Protein AF-A0A3B5LN73-F1 (afdb_monomer)

pLDDT: mean 89.38, std 9.41, range [66.75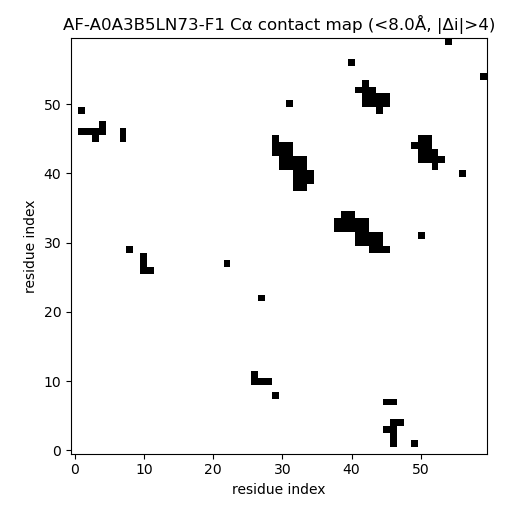, 98.44]

Foldseek 3Di:
DDDQDPDDDDAPDPPDDDVHDDDDPPNQVQWDFDDDPHGDFIWGDRDPPDTGGDPVVPPD

Solvent-accessible surface area (backbone atoms only — not comparable to full-atom values): 4247 Å² total; per-residue (Å²): 129,91,66,74,60,96,84,65,93,82,56,82,87,74,94,73,83,74,92,68,76,86,78,62,90,70,53,60,75,37,67,38,80,40,68,87,92,53,79,79,44,63,34,36,51,68,39,99,87,45,71,48,63,60,54,68,76,80,78,88

Organism: NCBI:txid32473

Structure (mmCIF, N/CA/C/O backbone):
data_AF-A0A3B5LN73-F1
#
_entry.id   AF-A0A3B5LN73-F1
#
loop_
_atom_site.group_PDB
_atom_site.id
_atom_site.type_symbol
_atom_site.label_atom_id
_atom_site.label_alt_id
_atom_site.label_comp_id
_atom_site.label_asym_id
_atom_site.label_entity_id
_atom_site.label_seq_id
_atom_site.pdbx_PDB_ins_code
_atom_site.Cartn_x
_atom_site.Cartn_y
_atom_site.Cartn_z
_atom_site.occupancy
_atom_site.B_iso_or_equiv
_atom_site.auth_seq_id
_atom_site.auth_comp_id
_atom_site.auth_asym_id
_atom_site.auth_atom_id
_atom_site.pdbx_PDB_model_num
ATOM 1 N N . MET A 1 1 ? -20.581 -8.707 -8.553 1.00 67.88 1 MET A N 1
ATOM 2 C CA . MET A 1 1 ? -20.841 -7.249 -8.534 1.00 67.88 1 MET A CA 1
ATOM 3 C C . MET A 1 1 ? -20.089 -6.668 -7.345 1.00 67.88 1 MET A C 1
ATOM 5 O O . MET A 1 1 ? -20.137 -7.292 -6.290 1.00 67.88 1 MET A O 1
ATOM 9 N N . MET A 1 2 ? -19.360 -5.562 -7.512 1.00 69.12 2 MET A N 1
ATOM 10 C CA . MET A 1 2 ? -18.587 -4.938 -6.430 1.00 69.12 2 MET A CA 1
ATOM 11 C C . MET A 1 2 ? -19.543 -4.472 -5.324 1.00 69.12 2 MET A C 1
ATOM 13 O O . MET A 1 2 ? -20.331 -3.554 -5.534 1.00 69.12 2 MET A O 1
ATOM 17 N N . ARG A 1 3 ? -19.524 -5.140 -4.166 1.00 79.00 3 ARG A N 1
ATOM 18 C CA . ARG A 1 3 ? -20.299 -4.715 -2.996 1.00 79.00 3 ARG A CA 1
ATOM 19 C C . ARG A 1 3 ? -19.498 -3.664 -2.245 1.00 79.00 3 ARG A C 1
ATOM 21 O O . ARG A 1 3 ? -18.416 -3.962 -1.754 1.00 79.00 3 ARG A O 1
ATOM 28 N N . LEU A 1 4 ? -20.001 -2.440 -2.185 1.00 72.44 4 LEU A N 1
ATOM 29 C CA . LEU A 1 4 ? -19.440 -1.393 -1.335 1.00 72.44 4 LEU A CA 1
ATOM 30 C C . LEU A 1 4 ? -20.060 -1.531 0.058 1.00 72.44 4 LEU A C 1
ATOM 32 O O . LEU A 1 4 ? -21.283 -1.542 0.194 1.00 72.44 4 LEU A O 1
ATOM 36 N N . HIS A 1 5 ? -19.220 -1.690 1.078 1.00 76.44 5 HIS A N 1
ATOM 37 C CA . HIS A 1 5 ? -19.664 -1.781 2.467 1.00 76.44 5 HIS A CA 1
ATOM 38 C C . HIS A 1 5 ? -19.921 -0.383 3.037 1.00 76.44 5 HIS A C 1
ATOM 40 O O . HIS A 1 5 ? -19.187 0.554 2.744 1.00 76.44 5 HIS A O 1
ATOM 46 N N . SER A 1 6 ? -20.933 -0.246 3.897 1.00 79.44 6 SER A N 1
ATOM 47 C CA . SER A 1 6 ? -21.300 1.030 4.538 1.00 79.44 6 SER A CA 1
ATOM 48 C C . SER A 1 6 ? -20.270 1.535 5.563 1.00 79.44 6 SER A C 1
ATOM 50 O O . SER A 1 6 ? -20.378 2.663 6.030 1.00 79.44 6 SER A O 1
ATOM 52 N N . ILE A 1 7 ? -19.285 0.704 5.916 1.00 87.25 7 ILE A N 1
ATOM 53 C CA . ILE A 1 7 ? -18.182 1.005 6.836 1.00 87.25 7 ILE A CA 1
ATOM 54 C C . ILE A 1 7 ? -16.860 1.081 6.056 1.00 87.2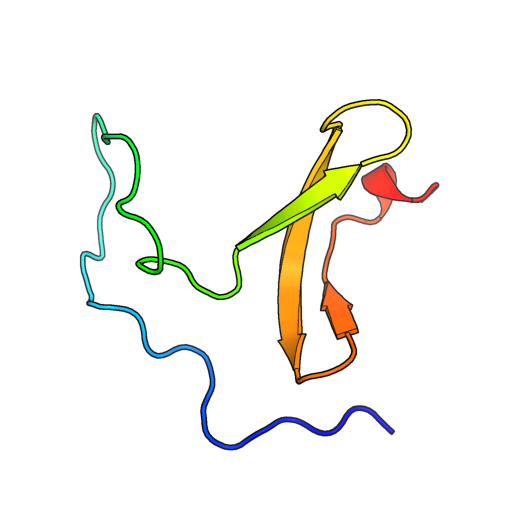5 7 ILE A C 1
ATOM 56 O O . ILE A 1 7 ? -16.088 0.128 6.003 1.00 87.25 7 ILE A O 1
ATOM 60 N N . CYS A 1 8 ? -16.598 2.206 5.394 1.00 91.06 8 CYS A N 1
ATOM 61 C CA . CYS A 1 8 ? -15.354 2.441 4.656 1.00 91.06 8 CYS A CA 1
ATOM 62 C C . CYS A 1 8 ? -14.874 3.889 4.828 1.00 91.06 8 CYS A C 1
ATOM 64 O O . CYS A 1 8 ? -15.681 4.782 5.075 1.00 91.06 8 CYS A O 1
ATOM 66 N N . GLY A 1 9 ? -13.569 4.135 4.664 1.00 90.12 9 GLY A N 1
ATOM 67 C CA . GLY A 1 9 ? -13.027 5.498 4.581 1.00 90.12 9 GLY A CA 1
ATOM 68 C C . GLY A 1 9 ? -13.126 6.325 5.869 1.00 90.12 9 GLY A C 1
ATOM 69 O O . GLY A 1 9 ? -13.297 7.537 5.795 1.00 90.12 9 GLY A O 1
ATOM 70 N N . GLN A 1 10 ? -13.025 5.693 7.042 1.00 88.81 10 GLN A N 1
ATOM 71 C CA . GLN A 1 10 ? -13.084 6.362 8.350 1.00 88.81 10 GLN A CA 1
ATOM 72 C C . GLN A 1 10 ? -11.716 6.330 9.064 1.00 88.81 10 GLN A C 1
ATOM 74 O O . GLN A 1 10 ? -11.527 5.514 9.966 1.00 88.81 10 GLN A O 1
ATOM 79 N N . PRO A 1 11 ? -10.734 7.167 8.674 1.00 85.25 11 PRO A N 1
ATOM 80 C CA . PRO A 1 11 ? -9.471 7.270 9.396 1.00 85.25 11 PRO A CA 1
ATOM 81 C C . PRO A 1 11 ? -9.603 8.250 10.568 1.00 85.25 11 PRO A C 1
ATOM 83 O O . PRO A 1 11 ? -10.450 9.147 10.566 1.00 85.25 11 PRO A O 1
ATOM 86 N N . SER A 1 12 ? -8.689 8.163 11.533 1.00 80.06 12 SER A N 1
ATOM 87 C CA . SER A 1 12 ? -8.430 9.289 12.433 1.00 80.06 12 SER A CA 1
ATOM 88 C C . SER A 1 12 ? -7.878 10.457 11.605 1.00 80.06 12 SER A C 1
ATOM 90 O O . SER A 1 12 ? -6.779 10.362 11.057 1.00 80.06 12 SER A O 1
ATOM 92 N N . LEU A 1 13 ? -8.654 11.534 11.456 1.00 71.50 13 LEU A N 1
ATOM 93 C CA . LEU A 1 13 ? -8.333 12.633 10.545 1.00 71.50 13 LEU A CA 1
ATOM 94 C C . LEU A 1 13 ? -7.116 13.433 11.035 1.00 71.50 13 LEU A C 1
ATOM 96 O O . LEU A 1 13 ? -7.227 14.264 11.931 1.00 71.50 13 LEU A O 1
ATOM 100 N N . ASN A 1 14 ? -5.973 13.234 10.378 1.00 66.88 14 ASN A N 1
ATOM 101 C CA . ASN A 1 14 ? -4.907 14.227 10.295 1.00 66.88 14 ASN A CA 1
ATOM 102 C C . ASN A 1 14 ? -4.706 14.557 8.809 1.00 66.88 14 ASN A C 1
ATOM 104 O O . ASN A 1 14 ? -4.18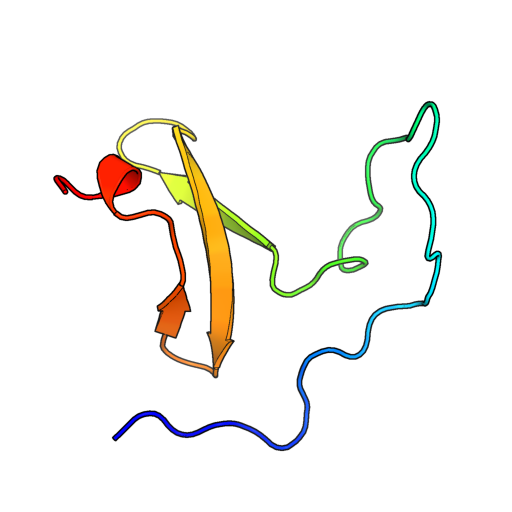7 13.751 8.040 1.00 66.88 14 ASN A O 1
ATOM 108 N N . THR A 1 15 ? -5.246 15.693 8.368 1.00 69.62 15 THR A N 1
ATOM 109 C CA . THR A 1 15 ? -5.533 15.956 6.946 1.00 69.62 15 THR A CA 1
ATOM 110 C C . THR A 1 15 ? -4.353 16.517 6.158 1.00 69.62 15 THR A C 1
ATOM 112 O O . THR A 1 15 ? -4.478 16.739 4.953 1.00 69.62 15 THR A O 1
ATOM 115 N N . ARG A 1 16 ? -3.203 16.757 6.801 1.00 77.31 16 ARG A N 1
ATOM 116 C CA . ARG A 1 16 ? -2.039 17.353 6.144 1.00 77.31 16 ARG A CA 1
ATOM 117 C C . ARG A 1 16 ? -0.745 16.675 6.572 1.00 77.31 16 ARG A C 1
ATOM 119 O O . ARG A 1 16 ? -0.365 16.724 7.735 1.00 77.31 16 ARG A O 1
ATOM 126 N N . ILE A 1 17 ? -0.032 16.122 5.596 1.00 77.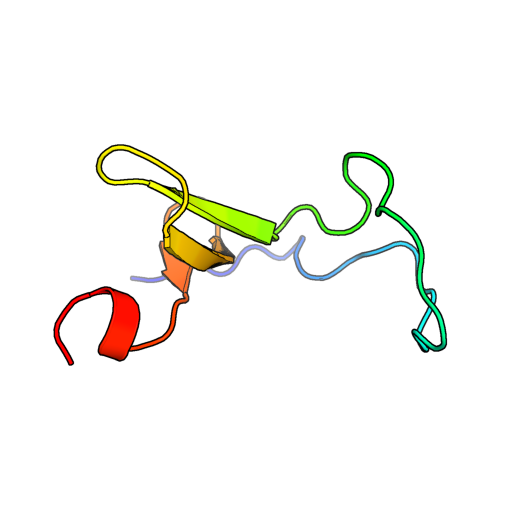19 17 ILE A N 1
ATOM 127 C CA . ILE A 1 17 ? 1.307 15.565 5.786 1.00 77.19 17 ILE A CA 1
ATOM 128 C C . ILE A 1 17 ? 2.334 16.583 5.275 1.00 77.19 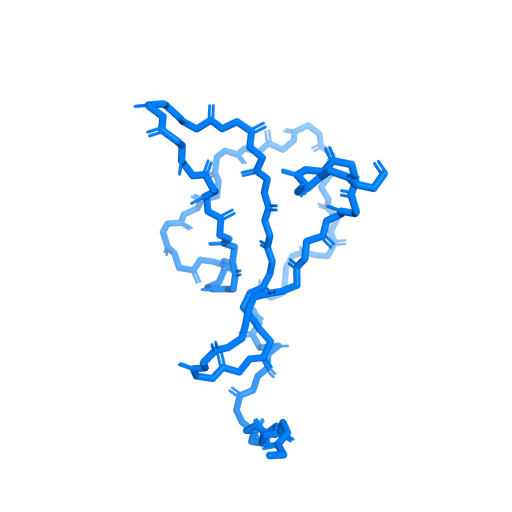17 ILE A C 1
ATOM 130 O O . ILE A 1 17 ? 2.366 16.893 4.086 1.00 77.19 17 ILE A O 1
ATOM 134 N N . VAL A 1 18 ? 3.169 17.119 6.167 1.00 87.62 18 VAL A N 1
ATOM 135 C CA . VAL A 1 18 ? 4.354 17.936 5.840 1.00 87.62 18 VAL A CA 1
ATOM 136 C C . VAL A 1 18 ? 5.487 17.434 6.726 1.00 87.62 18 VAL A C 1
ATOM 138 O O . VAL A 1 18 ? 5.328 17.436 7.940 1.00 87.62 18 VAL A O 1
ATOM 141 N N . GLY A 1 19 ? 6.598 16.972 6.140 1.00 89.25 19 GLY A N 1
ATOM 142 C CA . GLY A 1 19 ? 7.693 16.361 6.912 1.00 89.25 19 GLY A CA 1
ATOM 143 C C . GLY A 1 19 ? 7.251 15.130 7.714 1.00 89.25 19 GLY A C 1
ATOM 144 O O . GLY A 1 19 ? 7.660 14.976 8.856 1.00 89.25 19 GLY A O 1
ATOM 145 N N . GLY A 1 20 ? 6.347 14.327 7.140 1.00 86.06 20 GLY A N 1
ATOM 146 C CA . GLY A 1 20 ? 5.613 13.280 7.846 1.00 86.06 20 GLY A CA 1
ATOM 147 C C . GLY A 1 20 ? 6.471 12.207 8.515 1.00 86.06 20 GLY A C 1
ATOM 148 O O . GLY A 1 20 ? 7.670 12.079 8.282 1.00 86.06 20 GLY A O 1
ATOM 149 N N . GLU A 1 21 ? 5.798 11.398 9.319 1.00 88.19 21 GLU A N 1
ATOM 150 C CA . GLU A 1 21 ? 6.372 10.297 10.085 1.00 88.19 21 GLU A CA 1
ATOM 151 C C . GLU A 1 21 ? 5.784 8.948 9.652 1.00 88.19 21 GLU A C 1
ATOM 153 O O . GLU A 1 21 ? 4.832 8.880 8.867 1.00 88.19 21 GLU A O 1
ATOM 158 N N . ALA A 1 22 ? 6.359 7.855 10.158 1.00 91.25 22 ALA A N 1
ATOM 159 C CA . ALA A 1 22 ? 5.808 6.525 9.942 1.00 91.25 22 ALA A CA 1
ATOM 160 C C . ALA A 1 22 ? 4.396 6.439 10.544 1.00 91.25 22 ALA A C 1
ATOM 162 O O . ALA A 1 22 ? 4.197 6.723 11.723 1.00 91.25 22 ALA A O 1
ATOM 163 N N . ALA A 1 23 ? 3.418 6.028 9.735 1.00 89.56 23 ALA A N 1
ATOM 164 C CA . ALA A 1 23 ? 2.046 5.891 10.200 1.00 89.56 23 ALA A CA 1
ATOM 165 C C . ALA A 1 23 ? 1.938 4.766 11.247 1.00 89.56 23 ALA A C 1
ATOM 167 O O . ALA A 1 23 ? 2.421 3.656 10.991 1.00 89.56 23 ALA A O 1
ATOM 168 N N . PRO A 1 24 ? 1.268 5.003 12.391 1.00 90.56 24 PRO A N 1
ATOM 169 C CA . PRO A 1 24 ? 0.910 3.933 13.308 1.00 90.56 24 PRO A CA 1
ATOM 170 C C . PRO A 1 24 ? 0.097 2.838 12.608 1.00 90.56 24 PRO A C 1
ATOM 172 O O . PRO A 1 24 ? -0.643 3.082 11.648 1.00 90.56 24 PRO A O 1
ATOM 175 N N . ALA A 1 25 ? 0.214 1.609 13.109 1.00 91.56 25 ALA A N 1
ATOM 176 C CA . ALA A 1 25 ? -0.553 0.488 12.586 1.00 91.56 25 ALA A CA 1
ATOM 177 C C . ALA A 1 25 ? -2.061 0.791 12.648 1.00 91.56 25 ALA A C 1
ATOM 179 O O . ALA A 1 25 ? -2.584 1.200 13.682 1.00 91.56 25 ALA A O 1
ATOM 180 N N . GLY A 1 26 ? -2.757 0.589 11.528 1.00 90.31 26 GLY A N 1
ATOM 181 C CA . GLY A 1 26 ? -4.205 0.790 11.429 1.00 90.31 26 GLY A CA 1
ATOM 182 C C . GLY A 1 26 ? -4.666 2.229 11.172 1.00 90.31 26 GLY A C 1
ATOM 183 O O . GLY A 1 26 ? -5.858 2.418 10.954 1.00 90.31 26 GLY A O 1
ATOM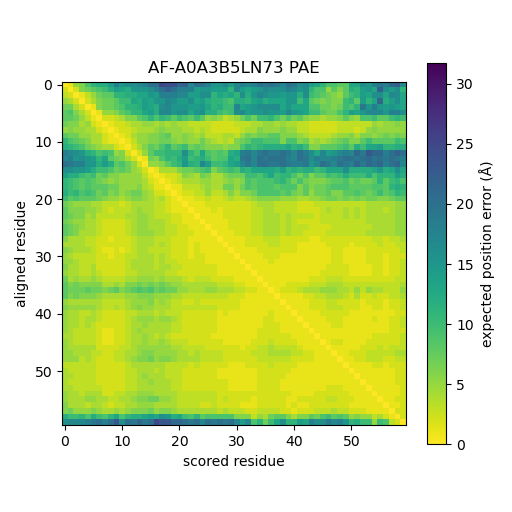 184 N N . SER A 1 27 ? -3.778 3.234 11.119 1.00 90.81 27 SER A N 1
ATOM 185 C CA . SER A 1 27 ? -4.181 4.619 10.796 1.00 90.81 27 SER A CA 1
ATOM 186 C C . SER A 1 27 ? -4.778 4.763 9.391 1.00 90.81 27 SER A C 1
ATOM 188 O O . SER A 1 27 ? -5.669 5.579 9.172 1.00 90.81 27 SER A O 1
ATOM 190 N N . TRP A 1 28 ? -4.308 3.936 8.454 1.00 92.38 28 TRP A N 1
ATOM 191 C CA . TRP A 1 28 ? -4.778 3.872 7.070 1.00 92.38 28 TRP A CA 1
ATOM 192 C C . TRP A 1 28 ? -5.106 2.414 6.727 1.00 92.38 28 TRP A C 1
ATOM 194 O O . TRP A 1 28 ? -4.319 1.747 6.056 1.00 92.38 28 TRP A O 1
ATOM 204 N N . PRO A 1 29 ? -6.233 1.872 7.227 1.00 92.50 29 PRO A N 1
ATOM 205 C CA . PRO A 1 29 ? -6.499 0.430 7.213 1.00 92.50 29 PRO A CA 1
ATOM 206 C C . PRO A 1 29 ? -6.706 -0.139 5.803 1.00 92.50 29 PRO A C 1
ATOM 208 O O . PRO A 1 29 ? -6.630 -1.346 5.606 1.00 92.50 29 PRO A O 1
ATOM 211 N N . TRP A 1 30 ? -6.945 0.721 4.815 1.00 95.25 30 TRP A N 1
ATOM 212 C CA . TRP A 1 30 ? -7.038 0.339 3.409 1.00 95.25 30 TRP A CA 1
ATOM 213 C C . TRP A 1 30 ? -5.690 0.300 2.686 1.00 95.25 30 TRP A C 1
ATOM 215 O O . TRP A 1 30 ? -5.674 -0.087 1.521 1.00 95.25 30 TRP A O 1
ATOM 225 N N . GLN A 1 31 ? -4.578 0.708 3.303 1.00 96.81 31 GLN A N 1
ATOM 226 C CA . GLN A 1 31 ? -3.276 0.704 2.637 1.00 96.81 31 GLN A CA 1
ATOM 227 C C . GLN A 1 31 ? -2.811 -0.731 2.362 1.00 96.81 31 GLN A C 1
ATOM 229 O O . GLN A 1 31 ? -2.655 -1.530 3.285 1.00 96.81 31 GLN A O 1
ATOM 234 N N . VAL A 1 32 ? -2.546 -1.047 1.092 1.00 97.88 32 VAL A N 1
ATOM 235 C CA . VAL A 1 32 ? -2.102 -2.380 0.656 1.00 97.88 32 VAL A CA 1
ATOM 236 C C . VAL A 1 32 ? -0.667 -2.337 0.143 1.00 97.88 32 VAL A C 1
ATOM 238 O O . VAL A 1 32 ? -0.287 -1.437 -0.606 1.00 97.88 32 VAL A O 1
ATOM 241 N N . SER A 1 33 ? 0.107 -3.357 0.515 1.00 97.94 33 SER A N 1
ATOM 242 C CA . SER A 1 33 ? 1.421 -3.661 -0.049 1.00 97.94 33 SER A CA 1
ATOM 243 C C . SER A 1 33 ? 1.287 -4.777 -1.087 1.00 97.94 33 SER A C 1
ATOM 245 O O . SER A 1 33 ? 0.929 -5.900 -0.731 1.00 97.94 33 SER A O 1
ATOM 247 N N . LEU A 1 34 ? 1.572 -4.494 -2.360 1.00 98.12 34 LEU A N 1
ATOM 248 C CA . LEU A 1 34 ? 1.603 -5.510 -3.415 1.00 98.12 34 LEU A CA 1
ATOM 249 C C . LEU A 1 34 ? 2.986 -6.163 -3.468 1.00 98.12 34 LEU A C 1
ATOM 251 O O . LEU A 1 34 ? 4.008 -5.472 -3.498 1.00 98.12 34 LEU A O 1
ATOM 255 N N . HIS A 1 35 ? 3.008 -7.496 -3.464 1.00 97.56 35 HIS A N 1
ATOM 256 C CA . HIS A 1 35 ? 4.223 -8.307 -3.444 1.00 97.56 35 HIS A CA 1
ATOM 257 C C . HIS A 1 35 ? 4.235 -9.298 -4.606 1.00 97.56 35 HIS A C 1
ATOM 259 O O . HIS A 1 35 ? 3.224 -9.939 -4.883 1.00 97.56 35 HIS A O 1
ATOM 265 N N . LEU A 1 36 ? 5.404 -9.458 -5.226 1.00 92.44 36 LEU A N 1
ATOM 266 C CA . LEU A 1 36 ? 5.698 -10.593 -6.108 1.00 92.44 36 LEU A CA 1
ATOM 267 C C . LEU A 1 36 ? 6.799 -11.463 -5.488 1.00 92.44 36 LEU A C 1
ATOM 269 O O . LEU A 1 36 ? 6.595 -12.642 -5.231 1.00 92.44 36 LEU A O 1
ATOM 273 N N . PHE A 1 37 ? 7.925 -10.834 -5.145 1.00 96.19 37 PHE A N 1
ATOM 274 C CA . PHE A 1 37 ? 8.985 -11.408 -4.304 1.00 96.19 37 PHE A CA 1
ATOM 275 C C . PHE A 1 37 ? 9.2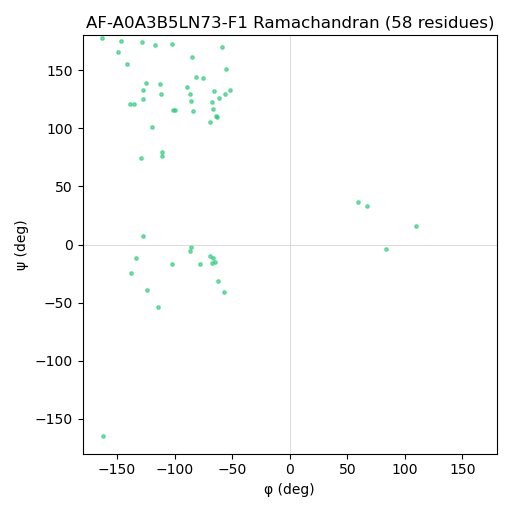70 -10.505 -3.097 1.00 96.19 37 PHE A C 1
ATOM 277 O O . PHE A 1 37 ? 9.426 -10.971 -1.973 1.00 96.19 37 PHE A O 1
ATOM 284 N N . SER A 1 38 ? 9.250 -9.192 -3.326 1.00 97.75 38 SER A N 1
ATOM 285 C CA . SER A 1 38 ? 9.258 -8.130 -2.323 1.00 97.75 38 SER A CA 1
ATOM 286 C C . SER A 1 38 ? 8.113 -7.153 -2.595 1.00 97.75 38 SER A C 1
ATOM 288 O O . SER A 1 38 ? 7.448 -7.249 -3.632 1.00 97.75 38 SER A O 1
ATOM 290 N N . HIS A 1 39 ? 7.913 -6.193 -1.688 1.00 97.62 39 HIS A N 1
ATOM 291 C CA . HIS A 1 39 ? 7.096 -5.017 -1.978 1.00 97.62 39 HIS A CA 1
ATOM 292 C C . HIS A 1 39 ? 7.573 -4.366 -3.280 1.00 97.62 39 HIS A C 1
ATOM 294 O O . HIS A 1 39 ? 8.780 -4.176 -3.461 1.00 97.62 39 HIS A O 1
ATOM 300 N N . PHE A 1 40 ? 6.637 -4.037 -4.167 1.00 97.69 40 PHE A N 1
ATOM 301 C CA . PHE A 1 40 ? 6.953 -3.348 -5.422 1.00 97.69 40 PHE A CA 1
ATOM 302 C C . PHE A 1 40 ? 5.959 -2.235 -5.781 1.00 97.69 40 PHE A C 1
ATOM 304 O O . PHE A 1 40 ? 6.324 -1.312 -6.499 1.00 97.69 40 PHE A O 1
ATOM 311 N N . CYS A 1 41 ? 4.721 -2.306 -5.283 1.00 98.44 41 CYS A N 1
ATOM 312 C CA . CYS A 1 41 ? 3.679 -1.312 -5.529 1.00 98.44 41 CYS A CA 1
ATOM 313 C C . CYS A 1 41 ? 2.719 -1.199 -4.337 1.00 98.44 41 CYS A C 1
ATOM 315 O O . CYS A 1 41 ? 2.663 -2.066 -3.461 1.00 98.44 41 CYS A O 1
ATOM 317 N N . GLY A 1 42 ? 1.923 -0.130 -4.335 1.00 98.25 42 GLY A N 1
ATOM 318 C CA . GLY A 1 42 ? 0.835 0.083 -3.384 1.00 98.25 42 GLY A CA 1
ATOM 319 C C . GLY A 1 42 ? -0.552 -0.205 -3.965 1.00 98.25 42 GLY A C 1
ATOM 320 O O . GLY A 1 42 ? -0.727 -0.403 -5.169 1.00 98.25 42 GLY A O 1
ATOM 321 N N . GLY A 1 43 ? -1.559 -0.173 -3.099 1.00 98.19 43 GLY A N 1
ATOM 322 C CA . GLY A 1 43 ? -2.967 -0.216 -3.479 1.00 98.19 43 GLY A CA 1
ATOM 323 C C . GLY A 1 43 ? -3.882 0.245 -2.347 1.00 98.19 43 GLY A C 1
ATOM 324 O O . GLY A 1 43 ? -3.423 0.549 -1.245 1.00 98.19 43 GLY A O 1
ATOM 325 N N . SER A 1 44 ? -5.182 0.293 -2.618 1.00 97.75 44 SER A N 1
ATOM 326 C CA . SER A 1 44 ? -6.220 0.627 -1.642 1.00 97.75 44 SER A CA 1
ATOM 327 C C . SER A 1 44 ? -7.305 -0.440 -1.620 1.00 97.75 44 SER A C 1
ATOM 329 O O . SER A 1 44 ? -7.898 -0.741 -2.655 1.00 97.75 44 SER A O 1
ATOM 331 N N . LEU A 1 45 ? -7.581 -1.004 -0.447 1.00 96.00 45 LEU A N 1
ATOM 332 C CA . LEU A 1 45 ? -8.716 -1.898 -0.240 1.00 96.00 45 LEU A CA 1
ATOM 333 C C . LEU A 1 45 ? -10.023 -1.102 -0.389 1.00 96.00 45 LEU A C 1
ATOM 335 O O . LEU A 1 45 ? -10.276 -0.178 0.384 1.00 96.00 45 LEU A O 1
ATOM 339 N N . VAL A 1 46 ? -10.839 -1.440 -1.388 1.00 94.94 46 VAL A N 1
ATOM 340 C CA . VAL A 1 46 ? -12.086 -0.713 -1.708 1.00 94.94 46 VAL A CA 1
ATOM 341 C C . VAL A 1 46 ? -13.344 -1.433 -1.214 1.00 94.94 46 VAL A C 1
ATOM 343 O O . VAL A 1 46 ? -14.401 -0.817 -1.098 1.00 94.94 46 VAL A O 1
ATOM 346 N N . ASN A 1 47 ? -13.234 -2.724 -0.895 1.00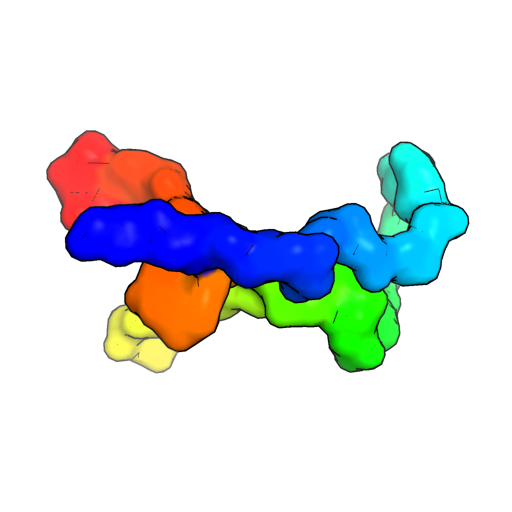 92.75 47 ASN A N 1
ATOM 347 C CA . ASN A 1 47 ? -14.204 -3.514 -0.134 1.00 92.75 47 ASN A CA 1
ATOM 348 C C . ASN A 1 47 ? -13.529 -4.793 0.399 1.00 92.75 47 ASN A C 1
ATOM 350 O O . ASN A 1 47 ? -12.311 -4.900 0.387 1.00 92.75 47 ASN A O 1
ATOM 354 N N . ASP A 1 48 ? -14.304 -5.777 0.842 1.00 92.25 48 ASP A N 1
ATOM 355 C CA . ASP A 1 48 ? -13.828 -7.039 1.416 1.00 92.25 48 ASP A CA 1
ATOM 356 C C . ASP A 1 48 ? -13.091 -7.971 0.435 1.00 92.25 48 ASP A C 1
ATOM 358 O O . ASP A 1 48 ? -12.484 -8.947 0.870 1.00 92.25 48 ASP A O 1
ATOM 362 N N . GLN A 1 49 ? -13.134 -7.699 -0.874 1.00 94.88 49 GLN A N 1
ATOM 363 C CA . GLN A 1 49 ? -12.601 -8.600 -1.904 1.00 94.88 49 GLN A CA 1
ATOM 364 C C . GLN A 1 49 ? -11.736 -7.914 -2.966 1.00 94.88 49 GLN A C 1
ATOM 366 O O . GLN A 1 49 ? -11.095 -8.601 -3.760 1.00 94.88 49 GLN A O 1
ATOM 371 N N . TRP A 1 50 ? -11.723 -6.582 -3.023 1.00 95.25 50 TRP A N 1
ATOM 372 C CA . TRP A 1 50 ? -11.137 -5.835 -4.131 1.00 95.25 50 TRP A CA 1
ATOM 373 C C . TRP A 1 50 ? -10.130 -4.797 -3.647 1.00 95.25 50 TRP A C 1
ATOM 375 O O . TRP A 1 50 ? -10.407 -3.991 -2.756 1.00 95.25 50 TRP A O 1
ATOM 385 N N . VAL A 1 51 ? -8.971 -4.791 -4.306 1.00 97.31 51 VAL A N 1
ATOM 386 C CA . VAL A 1 51 ? -7.920 -3.783 -4.159 1.00 97.31 51 VAL A CA 1
ATOM 387 C C . VAL A 1 51 ? -7.836 -2.976 -5.450 1.00 97.31 51 VAL A C 1
ATOM 389 O O . VAL A 1 51 ? -7.730 -3.540 -6.537 1.00 97.31 51 VAL A O 1
ATOM 392 N N . LEU A 1 52 ? -7.862 -1.652 -5.324 1.00 97.06 52 LEU A N 1
ATOM 393 C CA . LEU A 1 52 ? -7.569 -0.712 -6.401 1.00 97.06 52 LEU A CA 1
ATOM 394 C C . LEU A 1 52 ? -6.064 -0.408 -6.427 1.00 97.06 52 LEU A C 1
ATOM 396 O O . LEU A 1 52 ? -5.463 -0.162 -5.383 1.00 97.06 52 LEU A O 1
ATOM 400 N N . THR A 1 53 ? -5.454 -0.392 -7.611 1.00 98.12 53 THR A N 1
ATOM 401 C CA . THR A 1 53 ? -4.039 -0.033 -7.810 1.00 98.12 53 THR A CA 1
ATOM 402 C C . THR A 1 53 ? -3.842 0.681 -9.153 1.00 98.12 53 THR A C 1
ATOM 404 O O . THR A 1 53 ? -4.788 0.825 -9.930 1.00 98.12 53 THR A O 1
ATOM 407 N N . ALA A 1 54 ? -2.628 1.159 -9.422 1.00 98.00 54 ALA A N 1
ATOM 408 C CA . ALA A 1 54 ? -2.274 1.776 -10.694 1.00 98.00 54 ALA A CA 1
ATOM 409 C C . ALA A 1 54 ? -2.099 0.718 -11.797 1.00 98.00 54 ALA A C 1
ATOM 411 O O . ALA A 1 54 ? -1.546 -0.353 -11.558 1.00 98.00 54 ALA A O 1
ATOM 412 N N . ALA A 1 55 ? -2.509 1.039 -13.028 1.00 97.94 55 ALA A N 1
ATOM 413 C CA . ALA A 1 55 ? -2.423 0.115 -14.165 1.00 97.94 55 ALA A CA 1
ATOM 414 C C . ALA A 1 55 ? -0.984 -0.381 -14.426 1.00 97.94 55 ALA A C 1
ATOM 416 O O . ALA A 1 55 ? -0.766 -1.580 -14.595 1.00 97.94 55 ALA A O 1
ATOM 417 N N . HIS A 1 56 ? 0.007 0.511 -14.326 1.00 96.44 56 HIS A N 1
ATOM 418 C CA . HIS A 1 56 ? 1.420 0.172 -14.529 1.00 96.44 56 HIS A CA 1
ATOM 419 C C . HIS A 1 56 ? 1.988 -0.809 -13.490 1.00 96.44 56 HIS A C 1
ATOM 421 O O . HIS A 1 56 ? 3.047 -1.387 -13.714 1.00 96.44 56 HIS A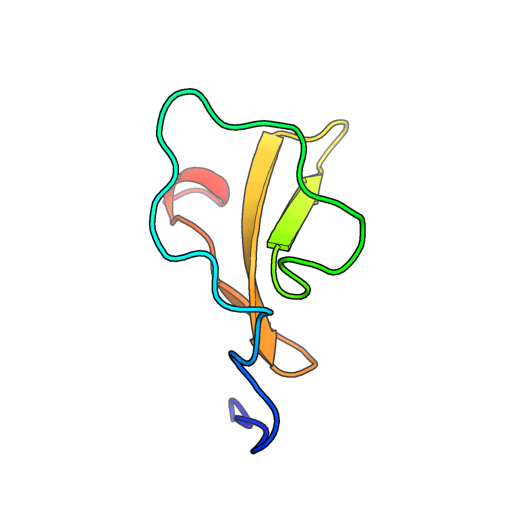 O 1
ATOM 427 N N . CYS A 1 57 ? 1.304 -1.029 -12.360 1.00 97.31 57 CYS A N 1
ATOM 428 C CA . CYS A 1 57 ? 1.704 -2.041 -11.380 1.00 97.31 57 CYS A CA 1
ATOM 429 C C . CYS A 1 57 ? 1.324 -3.469 -11.809 1.00 97.31 57 CYS A C 1
ATOM 431 O O . CYS A 1 57 ? 1.840 -4.426 -11.240 1.00 97.31 57 CYS A O 1
ATOM 433 N N . VAL A 1 58 ? 0.413 -3.638 -12.775 1.00 93.88 58 VAL A N 1
ATOM 434 C CA . VAL A 1 58 ? -0.131 -4.954 -13.172 1.00 93.88 58 VAL A CA 1
ATOM 435 C C . VAL A 1 58 ? -0.030 -5.242 -14.673 1.00 93.88 58 VAL A C 1
ATOM 437 O O . VAL A 1 58 ? -0.531 -6.265 -15.131 1.00 93.88 58 VAL A O 1
ATOM 440 N N . GLY A 1 59 ? 0.652 -4.379 -15.432 1.00 86.81 59 GLY A N 1
ATOM 441 C CA . GLY A 1 59 ? 0.934 -4.587 -16.858 1.00 86.81 59 GLY A CA 1
ATOM 442 C C . GLY A 1 59 ? 0.174 -3.676 -17.824 1.00 86.81 59 GLY A C 1
ATOM 443 O O . GLY A 1 59 ? 0.101 -4.004 -19.006 1.00 86.81 59 GLY A O 1
ATOM 444 N N . GLY A 1 60 ? -0.410 -2.579 -17.331 1.00 66.75 60 GLY A N 1
ATOM 445 C CA . GLY A 1 60 ? -0.956 -1.495 -18.159 1.00 66.75 60 GLY A CA 1
ATOM 446 C C . GLY A 1 60 ? 0.055 -0.415 -18.512 1.00 66.75 60 GLY A C 1
ATOM 447 O O . GLY A 1 60 ? 1.067 -0.285 -17.789 1.00 66.75 60 GLY A O 1
#

InterPro domains:
  IPR001254 Serine proteases, trypsin domain [PF00089] (17-59)
  IPR001254 Serine proteases, trypsin domain [PS50240] (17-60)
  IPR009003 Peptidase S1, PA clan [SSF50494] (4-58)
  IPR018114 Serine proteases, trypsin family, histidine active site [PS00134] (52-57)

Mean predicted aligned error: 5.26 Å

Nearest PDB structures (foldseek):
  1ept-assembly1_A  TM=8.973E-01  e=2.100E-04  Sus scrofa

Secondary structure (DSSP, 8-state):
-----SS----------SS--PPPTTSSTTEEEEESSSEEEEEEE-SSS-EE--GGGTT-

Sequence (60 aa):
MMRLHSICGQPSLNTRIVGGEAAPAGSWPWQVSLHLFSHFCGGSLVNDQWVLTAAHCVGG

Radius of gyration: 13.59 Å; Cα contacts (8 Å, |Δi|>4): 54; chains: 1; bounding box: 31×29×32 Å